Protein AF-A0A355RXX9-F1 (afdb_monomer_lite)

Secondary structure (DSSP, 8-state):
---SSHHHHHHHHHHHTT--S---------SSPPPS--HHHHHHHTT-SHHHHHHHHHTT-

pLDDT: mean 93.29, std 7.92, range [50.28, 98.0]

Foldseek 3Di:
DDPDDPLVVVVVVCVVVVPDDDDDDDADDPPDDDDDDDPVVSCVVSLVDPVSVVVVVVVSD

Radius of gyration: 13.73 Å; chains: 1; bounding box: 33×16×34 Å

Sequence (61 aa):
MVSGGFGSSILELISENNITGKNIKVMGFPDMFIPHGNVNVLFKKYNLDKNGIIRAIMKMV

Structure (mmCIF, N/CA/C/O backbone):
data_AF-A0A355RXX9-F1
#
_entry.id   AF-A0A355RXX9-F1
#
loop_
_atom_site.group_PDB
_atom_site.id
_atom_site.type_symbol
_atom_site.label_atom_id
_atom_site.label_alt_id
_atom_site.label_comp_id
_atom_site.label_asym_id
_atom_site.label_entity_id
_atom_site.label_seq_id
_atom_site.pdbx_PDB_ins_code
_atom_site.Cartn_x
_atom_site.Cartn_y
_atom_site.Cartn_z
_atom_site.occupancy
_atom_site.B_iso_or_equiv
_atom_site.auth_seq_id
_atom_site.auth_comp_id
_atom_site.auth_asym_id
_atom_site.auth_atom_id
_atom_site.pdbx_PDB_model_num
ATOM 1 N N . MET A 1 1 ? 2.267 -9.746 1.642 1.00 50.28 1 MET A N 1
ATOM 2 C CA . MET A 1 1 ? 1.614 -8.757 2.529 1.00 50.28 1 MET A CA 1
ATOM 3 C C . MET A 1 1 ? 2.515 -7.530 2.548 1.00 50.28 1 MET A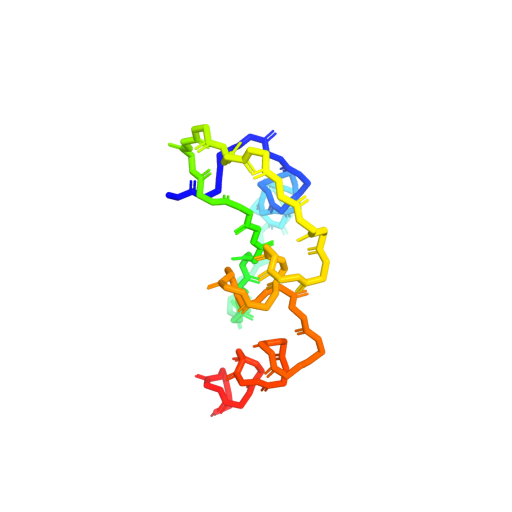 C 1
ATOM 5 O O . MET A 1 1 ? 3.705 -7.735 2.411 1.00 50.28 1 MET A O 1
ATOM 9 N N . VAL A 1 2 ? 2.008 -6.296 2.595 1.00 66.00 2 VAL A N 1
ATOM 10 C CA . VAL A 1 2 ? 2.885 -5.122 2.799 1.00 66.00 2 VAL A CA 1
ATOM 11 C C . VAL A 1 2 ? 3.134 -5.050 4.305 1.00 66.00 2 VAL A C 1
ATOM 13 O O . VAL A 1 2 ? 2.160 -4.968 5.048 1.00 66.00 2 VAL A O 1
ATOM 16 N N . SER A 1 3 ? 4.379 -5.160 4.758 1.00 72.62 3 SER A N 1
ATOM 17 C CA . SER A 1 3 ? 4.745 -5.245 6.179 1.00 72.62 3 SER A CA 1
ATOM 18 C C . SER A 1 3 ? 5.549 -4.010 6.605 1.00 72.62 3 SER A C 1
ATOM 20 O O . SER A 1 3 ? 6.440 -3.562 5.890 1.00 72.62 3 SER A O 1
ATOM 22 N N . GLY A 1 4 ? 5.197 -3.408 7.748 1.00 81.56 4 GLY A N 1
ATOM 23 C CA . GLY A 1 4 ? 6.023 -2.400 8.434 1.00 81.56 4 GLY A CA 1
ATOM 24 C C . GLY A 1 4 ? 6.228 -1.048 7.729 1.00 81.56 4 GLY A C 1
ATOM 25 O O . GLY A 1 4 ? 7.096 -0.284 8.132 1.00 81.56 4 GLY A O 1
AT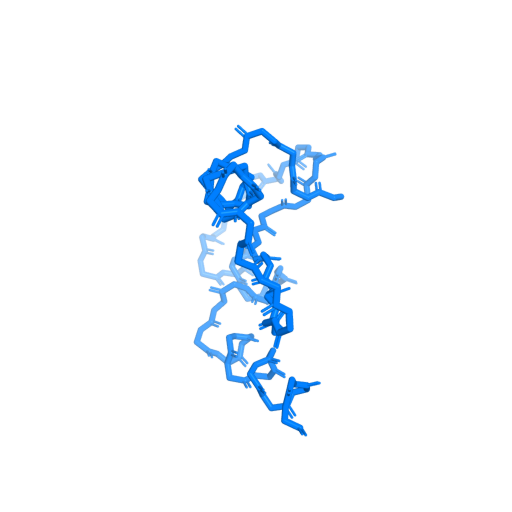OM 26 N N . GLY A 1 5 ? 5.468 -0.741 6.672 1.00 89.56 5 GLY A N 1
ATOM 27 C CA . GLY A 1 5 ? 5.529 0.547 5.962 1.00 89.56 5 GLY A CA 1
ATOM 28 C C . GLY A 1 5 ? 4.451 1.555 6.383 1.00 89.56 5 GLY A C 1
ATOM 29 O O . GLY A 1 5 ? 3.640 1.282 7.262 1.00 89.56 5 GLY A O 1
ATOM 30 N N . PHE A 1 6 ? 4.364 2.681 5.661 1.00 92.94 6 PHE A N 1
ATOM 31 C CA . PHE A 1 6 ? 3.410 3.779 5.912 1.00 92.94 6 PHE A CA 1
ATOM 32 C C . PHE A 1 6 ? 1.961 3.322 6.139 1.00 92.94 6 PHE A C 1
ATOM 34 O O . PHE A 1 6 ? 1.316 3.738 7.096 1.00 92.94 6 PHE A O 1
ATOM 41 N N . GLY A 1 7 ? 1.447 2.431 5.284 1.00 92.50 7 GLY A N 1
ATOM 42 C CA . GLY A 1 7 ? 0.083 1.921 5.429 1.00 92.50 7 GLY A CA 1
ATOM 43 C C . GLY A 1 7 ? -0.147 1.162 6.740 1.00 92.50 7 GLY A C 1
ATOM 44 O O . GLY A 1 7 ? -1.250 1.213 7.269 1.00 92.50 7 GLY A O 1
ATOM 45 N N . SER A 1 8 ? 0.886 0.512 7.284 1.00 92.94 8 SER A N 1
ATOM 46 C CA . SER A 1 8 ? 0.806 -0.173 8.583 1.00 92.94 8 SER A CA 1
ATOM 47 C C . SER A 1 8 ? 0.718 0.846 9.717 1.00 92.94 8 SER A C 1
ATOM 49 O O . SER A 1 8 ? -0.178 0.737 10.541 1.00 92.94 8 SER A O 1
ATOM 51 N N . SER A 1 9 ? 1.538 1.902 9.687 1.00 94.25 9 SER A N 1
ATOM 52 C CA . SER A 1 9 ? 1.497 2.979 10.690 1.00 94.25 9 SER A CA 1
ATOM 53 C C . SER A 1 9 ? 0.156 3.722 10.715 1.00 94.25 9 SER A C 1
ATOM 55 O O . SER A 1 9 ? -0.327 4.113 11.772 1.00 94.25 9 SER A O 1
ATOM 57 N N . ILE A 1 10 ? -0.491 3.897 9.557 1.00 94.81 10 ILE A N 1
ATOM 58 C CA . ILE A 1 10 ? -1.846 4.467 9.503 1.00 94.81 10 ILE A CA 1
ATOM 59 C C . ILE A 1 10 ? -2.880 3.505 10.099 1.00 94.81 10 ILE A C 1
ATOM 61 O O . ILE A 1 10 ? -3.785 3.950 10.800 1.00 94.81 10 ILE A O 1
ATOM 65 N N . LEU A 1 11 ? -2.763 2.198 9.842 1.00 94.25 11 LEU A N 1
ATOM 66 C CA . LEU A 1 11 ? -3.654 1.202 10.445 1.00 94.25 11 LEU A CA 1
ATOM 67 C C . LEU A 1 11 ? -3.480 1.129 11.969 1.00 94.25 11 LEU A C 1
ATOM 69 O O . LEU A 1 11 ? -4.481 1.019 12.674 1.00 94.25 11 LEU A O 1
ATOM 73 N N . GLU A 1 12 ? -2.248 1.251 12.466 1.00 94.75 12 GLU A N 1
ATOM 74 C CA . GLU A 1 12 ? -1.943 1.368 13.897 1.00 94.75 12 GLU A CA 1
ATOM 75 C C . GLU A 1 12 ? -2.633 2.598 14.499 1.00 94.75 12 GLU A C 1
ATOM 77 O O . GLU A 1 12 ? -3.435 2.449 15.418 1.00 94.75 12 GLU A O 1
ATOM 82 N N . LEU A 1 13 ? -2.451 3.784 13.906 1.00 96.19 13 LEU A N 1
ATOM 83 C CA . LEU A 1 13 ? -3.097 5.020 14.367 1.00 96.19 13 LEU A CA 1
ATOM 84 C C . LEU A 1 13 ? -4.632 4.911 14.398 1.00 96.19 13 LEU A C 1
ATOM 86 O O . LEU A 1 13 ? -5.282 5.345 15.351 1.00 96.19 13 LEU A O 1
ATOM 90 N N . ILE A 1 14 ? -5.233 4.343 13.350 1.00 96.50 14 ILE A N 1
ATOM 91 C CA . ILE A 1 14 ? -6.688 4.134 13.256 1.00 96.50 14 ILE A CA 1
ATOM 92 C C . ILE A 1 14 ? -7.168 3.203 14.372 1.00 96.50 14 ILE A C 1
ATOM 94 O O . ILE A 1 14 ? -8.200 3.475 14.994 1.00 96.50 14 ILE A O 1
ATOM 98 N N . SER A 1 15 ? -6.409 2.139 14.640 1.00 95.31 15 SER A N 1
ATOM 99 C CA . SER A 1 15 ? -6.690 1.189 15.714 1.00 95.31 15 SER A CA 1
ATOM 100 C C . SER A 1 15 ? -6.592 1.845 17.094 1.00 95.31 15 SER A C 1
ATOM 102 O O . SER A 1 15 ? -7.506 1.691 17.900 1.00 95.31 15 SER A O 1
ATOM 104 N N . GLU A 1 16 ? -5.536 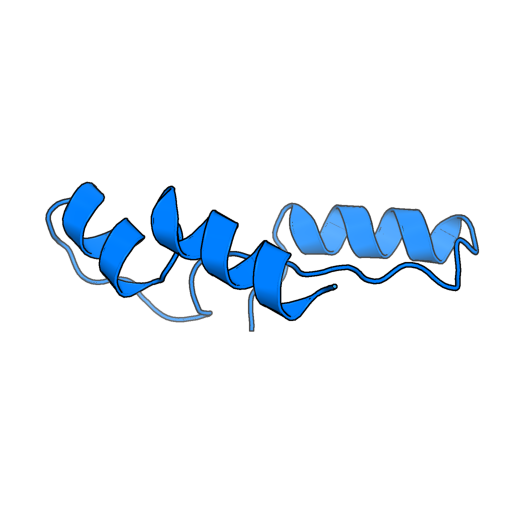2.616 17.361 1.00 97.81 16 GLU A N 1
ATOM 105 C CA . GLU A 1 16 ? -5.336 3.334 18.631 1.00 97.81 16 GLU A CA 1
ATOM 106 C C . GLU A 1 16 ? -6.464 4.333 18.926 1.00 97.81 16 GLU A C 1
ATOM 108 O O . GLU A 1 16 ? -6.871 4.511 20.073 1.00 97.81 16 GLU A O 1
ATOM 113 N N . ASN A 1 17 ? -7.026 4.945 17.882 1.00 97.81 17 ASN A N 1
ATOM 114 C CA . ASN A 1 17 ? -8.134 5.894 17.996 1.00 97.81 17 ASN A CA 1
ATOM 115 C C . ASN A 1 17 ? -9.525 5.227 17.975 1.00 97.81 17 ASN A C 1
ATOM 117 O O . ASN A 1 17 ? -10.533 5.932 17.922 1.00 97.81 17 ASN A O 1
ATOM 121 N N . ASN A 1 18 ? -9.612 3.890 18.022 1.00 96.94 18 ASN A N 1
ATOM 122 C CA . ASN A 1 18 ? -10.867 3.123 17.978 1.00 96.94 18 ASN A CA 1
ATOM 123 C C . ASN A 1 18 ? -11.763 3.464 16.766 1.00 96.94 18 ASN A C 1
ATOM 125 O O . ASN A 1 18 ? -12.994 3.389 16.833 1.00 96.94 18 ASN A O 1
ATOM 129 N N . ILE A 1 19 ? -11.160 3.842 15.635 1.00 97.31 19 ILE A N 1
ATOM 130 C CA . ILE A 1 19 ? -11.898 4.177 14.414 1.00 97.31 19 ILE A CA 1
ATOM 131 C C . ILE A 1 19 ? -12.294 2.872 13.713 1.00 97.31 19 ILE A C 1
ATOM 133 O O . ILE A 1 19 ? -11.454 2.156 13.172 1.00 97.31 19 ILE A O 1
ATOM 137 N N . THR A 1 20 ? -13.592 2.571 13.690 1.00 94.62 20 THR A N 1
ATOM 138 C CA . THR A 1 20 ? -14.138 1.321 13.133 1.00 94.62 20 THR A CA 1
ATOM 139 C C . THR A 1 20 ? -15.072 1.570 11.941 1.00 94.62 20 THR A C 1
ATOM 141 O O . THR A 1 20 ? -15.419 2.707 11.612 1.00 94.62 20 THR A O 1
ATOM 144 N N . GLY A 1 21 ? -15.445 0.498 11.230 1.00 93.75 21 GLY A N 1
ATOM 145 C CA . GLY A 1 21 ? -16.401 0.562 10.115 1.00 93.75 21 GLY A CA 1
AT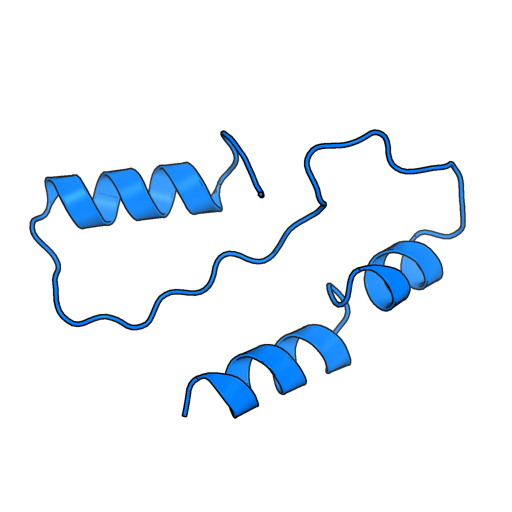OM 146 C C . GLY A 1 21 ? -15.862 1.215 8.835 1.00 93.75 21 GLY A C 1
ATOM 147 O O . GLY A 1 21 ? -16.643 1.652 7.992 1.00 93.75 21 GLY A O 1
ATOM 148 N N . LYS A 1 22 ? -14.536 1.318 8.680 1.00 93.38 22 LYS A N 1
ATOM 149 C CA . LYS A 1 22 ? -13.890 1.869 7.480 1.00 93.38 22 LYS A CA 1
ATOM 150 C C . LYS A 1 22 ? -13.347 0.750 6.596 1.00 93.38 22 LYS A C 1
ATOM 152 O O . LYS A 1 22 ? -12.655 -0.141 7.077 1.00 93.38 22 LYS A O 1
ATOM 157 N N . ASN A 1 23 ? -13.629 0.821 5.295 1.00 93.00 23 ASN A N 1
ATOM 158 C CA . ASN A 1 23 ? -13.028 -0.065 4.302 1.00 93.00 23 ASN A CA 1
ATOM 159 C C . ASN A 1 23 ? -11.660 0.497 3.890 1.00 93.00 23 ASN A C 1
ATOM 161 O O . ASN A 1 23 ? -11.589 1.511 3.196 1.00 93.00 23 ASN A O 1
ATOM 165 N N . ILE A 1 24 ? -10.577 -0.130 4.351 1.00 93.31 24 ILE A N 1
ATOM 166 C CA . ILE A 1 24 ? -9.207 0.347 4.134 1.00 93.31 24 ILE A CA 1
ATOM 167 C C . ILE A 1 24 ? -8.436 -0.688 3.320 1.00 93.31 24 ILE A C 1
ATOM 169 O O . ILE A 1 24 ? -8.383 -1.868 3.669 1.00 93.31 24 ILE A O 1
ATOM 173 N N . LYS A 1 25 ? -7.779 -0.233 2.250 1.00 93.56 25 LYS A N 1
ATOM 174 C CA . LYS A 1 25 ? -6.900 -1.058 1.422 1.00 93.56 25 LYS A CA 1
ATOM 175 C C . LYS A 1 25 ? -5.498 -0.465 1.384 1.00 93.56 25 LYS A C 1
ATOM 177 O O . LYS A 1 25 ? -5.286 0.594 0.806 1.00 93.56 25 LYS A O 1
ATOM 182 N N . VAL A 1 26 ? -4.527 -1.189 1.937 1.00 94.00 26 VAL A N 1
ATOM 183 C CA . VAL A 1 26 ? -3.105 -0.858 1.783 1.00 94.00 26 VAL A CA 1
ATOM 184 C C . VAL A 1 26 ? -2.604 -1.411 0.448 1.00 94.00 26 VAL A C 1
ATOM 186 O O . VAL A 1 26 ? -2.756 -2.602 0.159 1.00 94.00 26 VAL A O 1
ATOM 189 N N . MET A 1 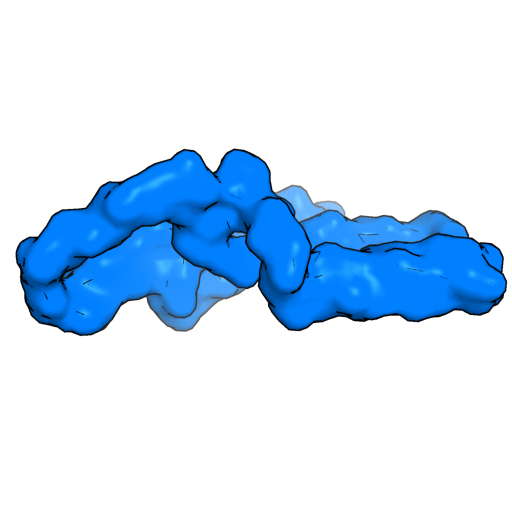27 ? -2.016 -0.540 -0.370 1.00 94.38 27 MET A N 1
ATOM 190 C CA . MET A 1 27 ? -1.369 -0.887 -1.636 1.00 94.38 27 MET A CA 1
ATOM 191 C C . MET A 1 27 ? 0.131 -0.621 -1.525 1.00 94.38 27 MET A C 1
ATOM 193 O O . MET A 1 27 ? 0.545 0.426 -1.038 1.00 94.38 27 MET A O 1
ATOM 197 N N . GLY A 1 28 ? 0.943 -1.570 -1.977 1.00 93.62 28 GLY A N 1
ATOM 198 C CA . GLY A 1 28 ? 2.397 -1.476 -1.928 1.00 93.62 28 GLY A CA 1
ATOM 199 C C . GLY A 1 28 ? 3.051 -2.699 -2.556 1.00 93.62 28 GLY A C 1
ATOM 200 O O . GLY A 1 28 ? 2.363 -3.607 -3.033 1.00 93.62 28 GLY A O 1
ATOM 201 N N . PHE A 1 29 ? 4.381 -2.714 -2.567 1.00 93.62 29 PHE A N 1
ATOM 202 C CA . PHE A 1 29 ? 5.138 -3.862 -3.054 1.00 93.62 29 PHE A CA 1
ATOM 203 C C . PHE A 1 29 ? 4.952 -5.085 -2.145 1.00 93.62 29 PHE A C 1
ATOM 205 O O . PHE A 1 29 ? 4.750 -4.934 -0.938 1.00 93.62 29 PHE A O 1
ATOM 212 N N . PRO A 1 30 ? 4.996 -6.304 -2.708 1.00 91.62 30 PRO A N 1
ATOM 213 C CA . PRO A 1 30 ? 5.007 -7.518 -1.904 1.00 91.62 30 PRO A CA 1
ATOM 214 C C . PRO A 1 30 ? 6.270 -7.593 -1.037 1.00 91.62 30 PRO A C 1
ATOM 216 O O . PRO A 1 30 ? 7.303 -7.035 -1.393 1.00 91.62 30 PRO A O 1
ATOM 219 N N . ASP A 1 31 ? 6.179 -8.332 0.067 1.00 92.06 31 ASP A N 1
ATOM 220 C CA . ASP A 1 31 ? 7.297 -8.641 0.965 1.00 92.06 31 ASP A CA 1
ATOM 221 C C . ASP A 1 31 ? 8.252 -9.661 0.326 1.00 92.06 31 ASP A C 1
ATOM 223 O O . ASP A 1 31 ? 8.250 -10.853 0.629 1.00 92.06 31 ASP A O 1
ATOM 227 N N . MET A 1 32 ? 8.963 -9.201 -0.699 1.00 91.81 32 MET A N 1
ATOM 228 C CA . MET A 1 32 ? 9.969 -9.938 -1.453 1.00 91.81 32 MET A CA 1
ATOM 229 C C . MET A 1 32 ? 10.869 -8.949 -2.192 1.00 91.81 32 MET A C 1
ATOM 231 O O . MET A 1 32 ? 10.489 -7.806 -2.458 1.00 91.81 32 MET A O 1
ATOM 235 N N . PHE A 1 33 ? 12.045 -9.411 -2.608 1.00 94.31 33 PHE A N 1
ATOM 236 C CA . PHE A 1 33 ? 12.907 -8.610 -3.466 1.00 94.31 33 PHE A CA 1
ATOM 237 C C . PHE A 1 33 ? 12.236 -8.310 -4.810 1.00 94.31 33 PHE A C 1
ATOM 239 O O . PHE A 1 33 ? 11.738 -9.199 -5.506 1.00 94.31 33 PHE A O 1
ATOM 246 N N . ILE A 1 34 ? 12.262 -7.032 -5.188 1.00 94.88 34 ILE A N 1
ATOM 247 C CA . ILE A 1 34 ? 11.786 -6.563 -6.485 1.00 94.88 34 ILE A CA 1
ATOM 248 C C . ILE A 1 34 ? 12.968 -6.579 -7.461 1.00 94.88 34 ILE A C 1
ATOM 250 O O . ILE A 1 34 ? 14.021 -6.026 -7.143 1.00 94.88 34 ILE A O 1
ATOM 254 N N . PRO A 1 35 ? 12.831 -7.210 -8.642 1.00 95.88 35 PRO A N 1
ATOM 255 C CA . PRO A 1 35 ? 13.918 -7.273 -9.609 1.00 95.88 35 PRO A CA 1
ATOM 256 C C . PRO A 1 35 ? 14.242 -5.886 -10.168 1.00 95.88 35 PRO A C 1
ATOM 258 O O . PRO A 1 35 ? 13.368 -5.021 -10.265 1.00 95.88 35 PRO A O 1
ATOM 261 N N . HIS A 1 36 ? 15.483 -5.707 -10.624 1.00 97.12 36 HIS A N 1
ATOM 262 C CA . HIS A 1 36 ? 15.856 -4.533 -11.407 1.00 97.12 36 HIS A CA 1
ATOM 263 C C . HIS A 1 36 ? 14.982 -4.452 -12.668 1.00 97.12 36 HIS A C 1
ATOM 265 O O . HIS A 1 36 ? 14.791 -5.435 -13.383 1.00 97.12 36 HIS A O 1
ATOM 271 N N . GLY A 1 37 ? 14.491 -3.259 -12.993 1.00 95.50 37 GLY A N 1
ATOM 272 C CA . GLY A 1 37 ? 13.768 -3.018 -14.233 1.00 95.50 37 GLY A CA 1
ATOM 273 C C . GLY A 1 37 ? 13.311 -1.576 -14.364 1.00 95.50 37 GLY A C 1
ATOM 274 O O . GLY A 1 37 ? 13.535 -0.748 -13.485 1.00 95.50 37 GLY A O 1
ATOM 275 N N . ASN A 1 38 ? 12.638 -1.276 -15.474 1.00 98.00 38 ASN A N 1
ATOM 276 C CA . ASN A 1 38 ? 12.004 0.022 -15.653 1.00 98.00 38 ASN A CA 1
ATOM 277 C C . ASN A 1 38 ? 10.922 0.235 -14.578 1.00 98.00 38 ASN A C 1
ATOM 279 O O . ASN A 1 38 ? 10.019 -0.591 -14.426 1.00 98.00 38 ASN A O 1
ATOM 283 N N . VAL A 1 39 ? 10.993 1.367 -13.877 1.00 96.94 39 VAL A N 1
ATOM 284 C CA . VAL A 1 39 ? 10.091 1.708 -12.768 1.00 96.94 39 VAL A CA 1
ATOM 285 C C . VAL A 1 39 ? 8.620 1.656 -13.192 1.00 96.94 39 VAL A C 1
ATOM 287 O O . VAL A 1 39 ? 7.817 1.022 -12.515 1.00 96.94 39 VAL A O 1
ATOM 290 N N . ASN A 1 40 ? 8.259 2.221 -14.348 1.00 97.31 40 ASN A N 1
ATOM 291 C CA . ASN A 1 40 ? 6.868 2.244 -14.815 1.00 97.31 40 ASN A CA 1
ATOM 292 C C . ASN A 1 40 ? 6.331 0.832 -15.081 1.00 97.31 40 ASN A C 1
ATOM 294 O O . ASN A 1 40 ? 5.174 0.533 -14.780 1.00 97.31 40 ASN A O 1
ATOM 298 N N . VAL A 1 41 ? 7.178 -0.054 -15.614 1.00 97.56 41 VAL A N 1
ATOM 299 C CA . VAL A 1 41 ? 6.821 -1.461 -15.843 1.00 97.56 41 VAL A CA 1
ATOM 300 C C . VAL A 1 41 ? 6.608 -2.180 -14.515 1.00 97.56 41 VAL A C 1
ATOM 302 O O . VAL A 1 41 ? 5.622 -2.903 -14.373 1.00 97.56 41 VAL A O 1
ATOM 305 N N . LEU A 1 42 ? 7.484 -1.960 -13.530 1.00 97.81 42 LEU A N 1
ATOM 306 C CA . LEU A 1 42 ? 7.349 -2.550 -12.197 1.00 97.81 42 LEU A CA 1
ATOM 307 C C . LEU A 1 42 ? 6.069 -2.064 -11.506 1.00 97.81 42 LEU A C 1
ATOM 309 O O . LEU A 1 42 ? 5.269 -2.885 -11.066 1.00 97.81 42 LEU A O 1
ATOM 313 N N . PHE A 1 43 ? 5.808 -0.757 -11.486 1.00 97.38 43 PHE A N 1
ATOM 314 C CA . PHE A 1 43 ? 4.590 -0.205 -10.888 1.00 97.38 43 PHE A CA 1
ATOM 315 C C . PHE A 1 43 ? 3.327 -0.758 -11.554 1.00 97.38 43 PHE A C 1
ATOM 317 O O . PHE A 1 43 ? 2.411 -1.199 -10.860 1.00 97.38 43 PHE A O 1
ATOM 324 N N . LYS A 1 44 ? 3.294 -0.836 -12.889 1.00 97.62 44 LYS A N 1
ATOM 325 C CA . LYS A 1 44 ? 2.175 -1.450 -13.617 1.00 97.62 44 LYS A CA 1
ATOM 326 C C . LYS A 1 44 ? 2.016 -2.936 -13.279 1.00 97.62 44 LYS A C 1
ATOM 328 O O . LYS A 1 44 ? 0.899 -3.382 -13.023 1.00 97.62 44 LYS A O 1
ATOM 333 N N . LYS A 1 45 ? 3.118 -3.696 -13.231 1.00 96.44 45 LYS A N 1
ATOM 334 C CA . LYS A 1 45 ? 3.129 -5.130 -12.884 1.00 96.44 45 LYS A CA 1
ATOM 335 C C . LYS A 1 45 ? 2.534 -5.385 -11.499 1.00 96.44 45 LYS A C 1
ATOM 337 O O . LYS A 1 45 ? 1.776 -6.335 -11.332 1.00 96.44 45 LYS A O 1
ATOM 342 N N . TYR A 1 46 ? 2.846 -4.529 -10.528 1.00 95.81 46 TYR A N 1
ATOM 343 C CA . TYR A 1 46 ? 2.347 -4.651 -9.156 1.00 95.81 46 TYR A CA 1
ATOM 344 C C . TYR A 1 46 ? 1.046 -3.872 -8.898 1.00 95.81 46 TYR A C 1
ATOM 346 O O . TYR A 1 46 ? 0.617 -3.771 -7.753 1.00 95.81 46 TYR A O 1
ATOM 354 N N . ASN A 1 47 ? 0.371 -3.375 -9.944 1.00 96.50 47 ASN A N 1
ATOM 355 C CA . ASN A 1 47 ? -0.872 -2.594 -9.848 1.00 96.50 47 ASN A CA 1
ATOM 356 C C . ASN A 1 47 ? -0.7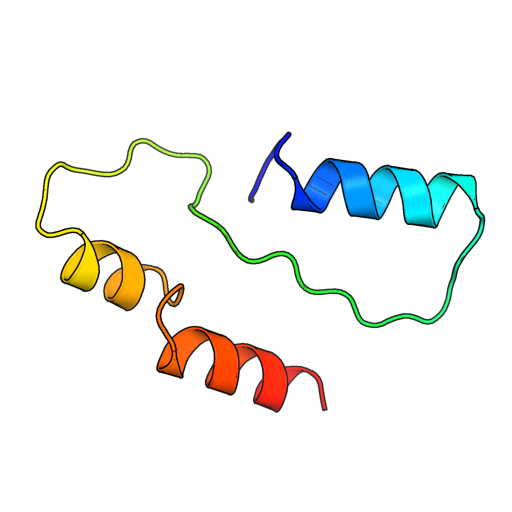54 -1.325 -8.980 1.00 96.50 47 ASN A C 1
ATOM 358 O O . ASN A 1 47 ? -1.729 -0.904 -8.364 1.00 96.50 47 ASN A O 1
ATOM 362 N N . LEU A 1 48 ? 0.430 -0.719 -8.940 1.00 96.56 48 LEU A N 1
ATOM 363 C CA . LEU A 1 48 ? 0.711 0.541 -8.246 1.00 96.56 48 LEU A CA 1
ATOM 364 C C . LEU A 1 48 ? 0.666 1.748 -9.199 1.00 96.56 48 LEU A C 1
ATOM 366 O O . LEU A 1 48 ? 0.959 2.869 -8.797 1.00 96.56 48 LEU A O 1
ATOM 370 N N . ASP A 1 49 ? 0.315 1.529 -10.468 1.00 97.75 49 ASP A N 1
ATOM 371 C CA . ASP A 1 49 ? 0.077 2.588 -11.444 1.00 97.75 49 ASP A CA 1
ATOM 372 C C . ASP A 1 49 ? -1.340 3.176 -11.317 1.00 97.75 49 ASP A C 1
ATOM 374 O O . ASP A 1 49 ? -2.217 2.620 -10.652 1.00 97.75 49 ASP A O 1
ATOM 378 N N . LYS A 1 50 ? -1.593 4.286 -12.026 1.00 97.94 50 LYS A N 1
ATOM 379 C CA . LYS A 1 50 ? -2.905 4.960 -12.072 1.00 97.94 50 LYS A CA 1
ATOM 380 C C . LYS A 1 50 ? -4.062 3.977 -12.279 1.00 97.94 50 LYS A C 1
ATOM 382 O O . LYS A 1 50 ? -5.069 4.046 -11.578 1.00 97.94 50 LYS A O 1
ATOM 387 N N . ASN A 1 51 ? -3.926 3.058 -13.234 1.00 97.88 51 ASN A N 1
ATOM 388 C CA . ASN A 1 51 ? -4.991 2.111 -13.551 1.00 97.88 51 ASN A CA 1
ATOM 389 C C . ASN A 1 51 ? -5.176 1.073 -12.438 1.00 97.88 51 ASN A C 1
ATOM 391 O O . ASN A 1 51 ? -6.305 0.673 -12.160 1.00 97.88 51 ASN A O 1
ATOM 395 N N . GLY A 1 52 ? -4.087 0.631 -11.805 1.00 97.56 52 GLY A N 1
ATOM 396 C CA . GLY A 1 52 ? -4.127 -0.240 -10.635 1.00 97.56 52 GLY A CA 1
ATOM 397 C C . GLY A 1 52 ? -4.889 0.375 -9.465 1.00 97.56 52 GLY A C 1
ATOM 398 O O . GLY A 1 52 ? -5.757 -0.291 -8.899 1.00 97.56 52 GLY A O 1
ATOM 399 N N . ILE A 1 53 ? -4.651 1.657 -9.178 1.00 97.12 53 ILE A N 1
ATOM 400 C CA . ILE A 1 53 ? -5.363 2.398 -8.126 1.00 97.12 53 ILE A CA 1
ATOM 401 C C . ILE A 1 53 ? -6.858 2.514 -8.454 1.00 97.12 53 ILE A C 1
ATOM 403 O O . ILE A 1 53 ? -7.689 2.183 -7.613 1.00 97.12 53 ILE A O 1
ATOM 407 N N . ILE A 1 54 ? -7.218 2.896 -9.688 1.00 97.94 54 ILE A N 1
ATOM 408 C CA . ILE A 1 54 ? -8.629 2.969 -10.116 1.00 97.94 54 ILE A CA 1
ATOM 409 C C . ILE A 1 54 ? -9.322 1.612 -9.931 1.00 97.94 54 ILE A C 1
ATOM 411 O O . ILE A 1 54 ? -10.406 1.544 -9.354 1.00 97.94 54 ILE A O 1
ATOM 415 N N . ARG A 1 55 ? -8.680 0.514 -10.358 1.00 97.19 55 ARG A N 1
ATOM 416 C CA . ARG A 1 55 ? -9.225 -0.842 -10.180 1.00 97.19 55 ARG A CA 1
ATOM 417 C C . ARG A 1 55 ? -9.392 -1.220 -8.712 1.00 97.19 55 ARG A C 1
ATOM 419 O O . ARG A 1 55 ? -10.344 -1.921 -8.388 1.00 97.19 55 ARG A O 1
ATOM 426 N N . ALA A 1 56 ? -8.466 -0.820 -7.844 1.00 96.06 56 ALA A N 1
ATOM 427 C CA . ALA A 1 56 ? -8.583 -1.078 -6.414 1.00 96.06 56 ALA A CA 1
ATOM 428 C C . ALA A 1 56 ? -9.788 -0.339 -5.822 1.00 96.06 56 ALA A C 1
ATOM 430 O O . ALA A 1 56 ? -10.596 -0.975 -5.154 1.00 96.06 56 ALA A O 1
ATOM 431 N N . ILE A 1 57 ? -9.960 0.946 -6.149 1.00 96.19 57 ILE A N 1
ATOM 432 C CA . ILE A 1 57 ? -11.100 1.755 -5.695 1.00 96.19 57 ILE A CA 1
ATOM 433 C C . ILE A 1 57 ? -12.424 1.152 -6.179 1.00 96.19 57 ILE A C 1
ATOM 435 O O . ILE A 1 57 ? -13.333 0.960 -5.380 1.00 96.19 57 ILE A O 1
ATOM 439 N N . MET A 1 58 ? -12.523 0.777 -7.458 1.00 96.38 58 MET A N 1
ATOM 440 C CA . MET A 1 58 ? -13.744 0.176 -8.017 1.00 96.38 58 MET A CA 1
ATOM 441 C C . MET A 1 58 ? -14.143 -1.152 -7.361 1.00 96.38 58 MET A C 1
ATOM 443 O O . MET A 1 58 ? -15.302 -1.529 -7.438 1.00 96.38 58 MET A O 1
ATOM 447 N N . LYS A 1 59 ? -13.201 -1.879 -6.748 1.00 95.12 59 LYS A N 1
ATOM 448 C CA . LYS A 1 59 ? -13.480 -3.124 -6.010 1.00 95.12 59 LYS A CA 1
ATOM 449 C C . LYS A 1 59 ? -13.902 -2.888 -4.556 1.00 95.12 59 LYS A C 1
ATOM 451 O O . LYS A 1 59 ? -14.209 -3.853 -3.864 1.00 95.12 59 LYS A O 1
ATOM 456 N N . MET A 1 60 ? -13.799 -1.652 -4.070 1.00 90.81 60 MET A N 1
ATOM 457 C CA . MET A 1 60 ? -14.097 -1.275 -2.684 1.00 90.81 60 MET A CA 1
ATOM 458 C C . MET A 1 60 ? -15.479 -0.637 -2.514 1.00 90.81 60 MET A C 1
ATOM 460 O O . MET A 1 60 ? -15.905 -0.462 -1.370 1.00 90.81 60 MET A O 1
ATOM 464 N N . VAL A 1 61 ? -16.119 -0.271 -3.627 1.00 79.88 61 VAL A N 1
ATOM 465 C CA . VAL A 1 61 ? -17.518 0.170 -3.719 1.00 79.88 61 VAL A CA 1
ATOM 466 C C . VAL A 1 61 ? -18.397 -1.056 -3.910 1.00 79.88 61 VAL A C 1
ATOM 468 O O . VAL A 1 61 ? -19.450 -1.111 -3.245 1.00 79.88 61 VAL A O 1
#